Protein AF-A0A924EQC0-F1 (afdb_monomer_lite)

Sequence (89 aa):
MKKQPQSPLMQKAMELVQLTIALEKLIPDDNEYLQTTSRFMLENAFLIPAKIAGAEGVGLYDLQMENAAIVRKAARELSVQAGSLRFEH

Foldseek 3Di:
DDPDPDDPQLVVLVVQLVVLVVVLVVDDPPPPPLNVLSVLLNVLSVLQNVLVCQLVVDPDPVSVVVSVVSNVVSVVSNVVSVVVVVVDD

Secondary structure (DSSP, 8-state):
---PPPPHHHHHHHHHHHHHHHHHTTS-TT-HHHHHHHHHHHHHHHHHHHHHHHHHT---HHHHHHHHHHHHHHHHHHHHHHHHGGG--

Radius of gyration: 15.08 Å; chains: 1; bounding box: 40×25×41 Å

pLDDT: mean 92.07, std 11.89, range [39.06, 98.62]

Structure (mmCIF, N/CA/C/O backbone):
data_AF-A0A924EQC0-F1
#
_entry.id   AF-A0A924EQC0-F1
#
loop_
_atom_site.group_PDB
_atom_site.id
_atom_site.type_symbol
_atom_site.label_atom_id
_atom_site.label_alt_id
_atom_site.label_comp_id
_atom_site.label_asym_id
_atom_site.label_entity_id
_atom_site.label_seq_id
_atom_site.pdbx_PDB_ins_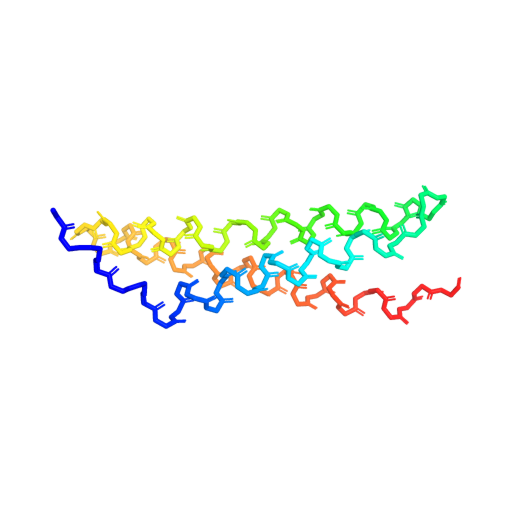code
_atom_site.Cartn_x
_atom_site.Cartn_y
_atom_site.Cartn_z
_atom_site.occupancy
_atom_site.B_iso_or_equiv
_atom_site.auth_seq_id
_atom_site.auth_comp_id
_atom_site.auth_asym_id
_atom_site.auth_atom_id
_atom_site.pdbx_PDB_model_num
ATOM 1 N N . MET A 1 1 ? -23.819 -17.359 9.500 1.00 39.06 1 MET A N 1
ATOM 2 C CA . MET A 1 1 ? -23.335 -15.962 9.601 1.00 39.06 1 MET A CA 1
ATOM 3 C C . MET A 1 1 ? -23.503 -15.287 8.249 1.00 39.06 1 MET A C 1
ATOM 5 O O . MET A 1 1 ? -22.982 -15.808 7.272 1.00 39.06 1 MET A O 1
ATOM 9 N N . LYS A 1 2 ? -24.253 -14.181 8.154 1.00 42.09 2 LYS A N 1
ATOM 10 C CA . LYS A 1 2 ? -24.292 -13.376 6.922 1.00 42.09 2 LYS A CA 1
ATOM 11 C C . LYS A 1 2 ? -22.966 -12.610 6.831 1.00 42.09 2 LYS A C 1
ATOM 13 O O . LYS A 1 2 ? -22.637 -11.899 7.776 1.00 42.09 2 LYS A O 1
ATOM 18 N N . LYS A 1 3 ? -22.195 -12.778 5.748 1.00 50.62 3 LYS A N 1
ATOM 19 C CA . LYS A 1 3 ? -21.039 -11.909 5.458 1.00 50.62 3 LYS A CA 1
ATOM 20 C C . LYS A 1 3 ? -21.578 -10.485 5.341 1.00 50.62 3 LYS A C 1
ATOM 22 O O . LYS A 1 3 ? -22.398 -10.228 4.461 1.00 50.62 3 LYS A O 1
ATOM 27 N N . GLN A 1 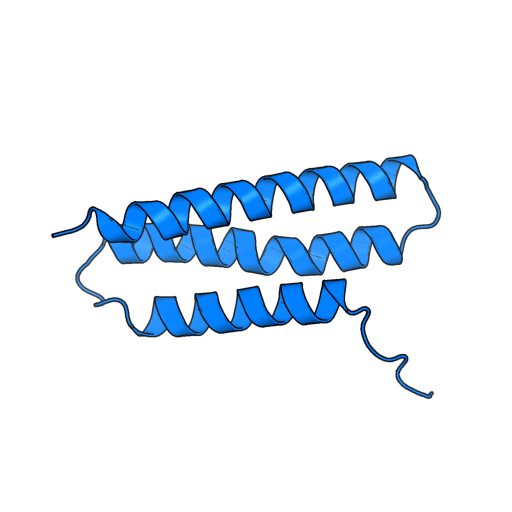4 ? -21.173 -9.590 6.238 1.00 59.03 4 GLN A N 1
ATOM 28 C CA . GLN A 1 4 ? -21.417 -8.171 6.015 1.00 59.03 4 GLN A CA 1
ATOM 29 C C . GLN A 1 4 ? -20.682 -7.767 4.727 1.00 59.03 4 GLN A C 1
ATOM 31 O O . GLN A 1 4 ? -19.547 -8.213 4.522 1.00 59.03 4 GLN A O 1
ATOM 36 N N . PRO A 1 5 ? -21.324 -7.009 3.825 1.00 66.06 5 PRO A N 1
ATOM 37 C CA . PRO A 1 5 ? -20.646 -6.507 2.639 1.00 66.06 5 PRO A CA 1
ATOM 38 C C . PRO A 1 5 ? -19.459 -5.640 3.073 1.00 66.06 5 PRO A C 1
ATOM 40 O O . PRO A 1 5 ? -19.580 -4.851 4.008 1.00 66.06 5 PRO A O 1
ATOM 43 N N . GLN A 1 6 ? -18.307 -5.812 2.417 1.00 76.88 6 GLN A N 1
ATOM 44 C CA . GLN A 1 6 ? -17.130 -4.975 2.671 1.00 76.88 6 GLN A CA 1
ATOM 45 C C . GLN A 1 6 ? -17.483 -3.499 2.479 1.00 76.88 6 GLN A C 1
ATOM 47 O O . GLN A 1 6 ? -18.224 -3.167 1.547 1.00 76.88 6 GLN A O 1
ATOM 52 N N . SER A 1 7 ? -16.921 -2.624 3.319 1.00 89.88 7 SER A N 1
ATOM 53 C CA . SER A 1 7 ? -17.073 -1.178 3.158 1.00 89.88 7 SER A CA 1
ATOM 54 C C . SER A 1 7 ? -16.601 -0.749 1.756 1.00 89.88 7 SER A C 1
ATOM 56 O O . SER A 1 7 ? -15.667 -1.351 1.215 1.00 89.88 7 SER A O 1
ATOM 58 N N . PRO A 1 8 ? -17.212 0.277 1.129 1.00 94.19 8 PRO A N 1
ATOM 59 C CA . PRO A 1 8 ? -16.760 0.768 -0.177 1.00 94.19 8 PRO A CA 1
ATOM 60 C C . PRO A 1 8 ? -15.267 1.132 -0.194 1.00 94.19 8 PRO A C 1
ATOM 62 O O . PRO A 1 8 ? -14.582 0.911 -1.190 1.00 94.19 8 PRO A O 1
ATOM 65 N N . LEU A 1 9 ? -14.749 1.631 0.934 1.00 93.62 9 LEU A N 1
ATOM 66 C CA . LEU A 1 9 ? -13.331 1.925 1.117 1.00 93.62 9 LEU A CA 1
ATOM 67 C C . LEU A 1 9 ? -12.467 0.656 1.040 1.00 93.62 9 LEU A C 1
ATOM 69 O O . LEU A 1 9 ? -11.474 0.641 0.314 1.00 93.62 9 LEU A O 1
ATOM 73 N N . MET A 1 10 ? -12.862 -0.418 1.732 1.00 96.25 10 MET A N 1
ATOM 74 C CA . MET A 1 10 ? -12.174 -1.711 1.666 1.00 96.25 10 MET A CA 1
ATOM 75 C C . MET A 1 10 ? -12.198 -2.298 0.249 1.00 96.25 10 MET A C 1
ATOM 77 O O . MET A 1 10 ? -11.178 -2.789 -0.226 1.00 96.25 10 MET A O 1
ATOM 81 N N . GLN A 1 11 ? -13.329 -2.212 -0.459 1.00 95.94 11 GLN A N 1
ATOM 82 C CA . GLN A 1 11 ? -13.421 -2.692 -1.844 1.00 95.94 11 GLN A CA 1
ATOM 83 C C . GLN A 1 11 ? -12.405 -1.979 -2.745 1.00 95.94 11 GLN A C 1
ATOM 85 O O . GLN A 1 11 ? -11.657 -2.630 -3.470 1.00 95.94 11 GLN A O 1
ATOM 90 N N . LYS A 1 12 ? -12.300 -0.649 -2.629 1.00 96.75 12 LYS A N 1
ATOM 91 C CA . LYS A 1 12 ? -11.317 0.138 -3.384 1.00 96.75 12 LYS A CA 1
ATOM 92 C C . LYS A 1 12 ? -9.873 -0.174 -3.003 1.00 96.75 12 LYS A C 1
ATOM 94 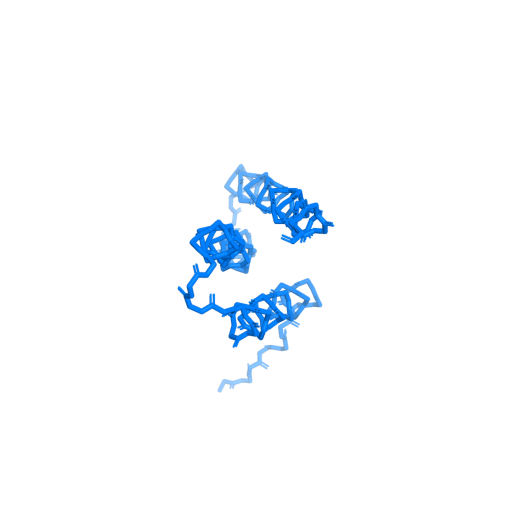O O . LYS A 1 12 ? -9.018 -0.234 -3.880 1.00 96.75 12 LYS A O 1
ATOM 99 N N . ALA A 1 13 ? -9.596 -0.430 -1.729 1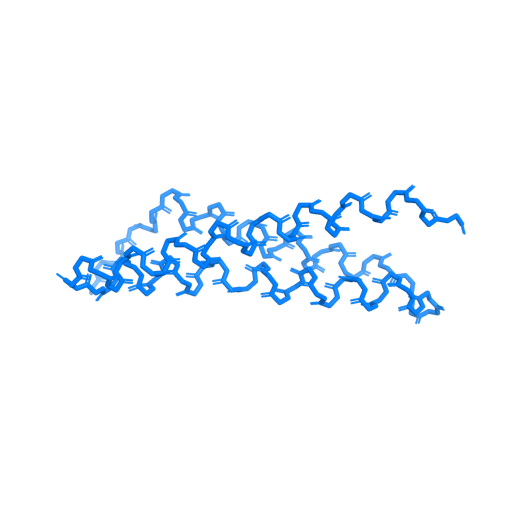.00 97.69 13 ALA A N 1
ATOM 100 C CA . ALA A 1 13 ? -8.276 -0.880 -1.298 1.00 97.69 13 ALA A CA 1
ATOM 101 C C . ALA A 1 13 ? -7.890 -2.232 -1.921 1.00 97.69 13 ALA A C 1
ATOM 103 O O . ALA A 1 13 ? -6.758 -2.410 -2.364 1.00 97.69 13 ALA A O 1
ATOM 104 N N . MET A 1 14 ? -8.837 -3.168 -2.015 1.00 97.88 14 MET A N 1
ATOM 105 C CA . MET A 1 14 ? -8.606 -4.457 -2.669 1.00 97.88 14 MET A CA 1
ATOM 106 C C . MET A 1 14 ? -8.431 -4.323 -4.186 1.00 97.88 14 MET A C 1
ATOM 108 O O . MET A 1 14 ? -7.603 -5.030 -4.759 1.00 97.88 14 MET A O 1
ATOM 112 N N . GLU A 1 15 ? -9.156 -3.410 -4.839 1.00 98.06 15 GLU A N 1
ATOM 113 C CA . GLU A 1 15 ? -8.930 -3.081 -6.254 1.00 98.06 15 GLU A CA 1
ATOM 114 C C . GLU A 1 15 ? -7.498 -2.565 -6.484 1.00 98.06 15 GLU A C 1
ATOM 116 O O . GLU A 1 15 ? -6.846 -3.008 -7.427 1.00 98.06 15 GLU A O 1
ATOM 121 N N . LEU A 1 16 ? -6.971 -1.698 -5.606 1.00 97.62 16 LEU A N 1
ATOM 122 C CA . LEU A 1 16 ? -5.579 -1.230 -5.694 1.00 97.62 16 LEU A CA 1
ATOM 123 C C . LEU A 1 16 ? -4.587 -2.395 -5.632 1.00 97.62 16 LEU A C 1
ATOM 125 O O . LEU A 1 16 ? -3.720 -2.487 -6.494 1.00 97.62 16 LEU A O 1
ATOM 129 N N . VAL A 1 17 ? -4.753 -3.319 -4.680 1.00 98.50 17 VAL A N 1
ATOM 130 C CA . VAL A 1 17 ? -3.919 -4.531 -4.587 1.00 98.50 17 VAL A CA 1
ATOM 131 C C . VAL A 1 17 ? -3.943 -5.319 -5.895 1.00 98.50 17 VAL A C 1
ATOM 133 O O . VAL A 1 17 ? -2.893 -5.679 -6.423 1.00 98.50 17 VAL A O 1
ATOM 136 N N . GLN A 1 18 ? -5.134 -5.580 -6.436 1.00 98.38 18 GLN A N 1
ATOM 137 C CA . GLN A 1 18 ? -5.282 -6.359 -7.665 1.00 98.38 18 GLN A CA 1
ATOM 138 C C . GLN A 1 18 ? -4.613 -5.679 -8.861 1.00 98.38 18 GLN A C 1
ATOM 140 O O . GLN A 1 18 ? -3.923 -6.346 -9.630 1.00 98.38 18 GLN A O 1
ATOM 145 N N . LEU A 1 19 ? -4.780 -4.362 -8.997 1.00 97.69 19 LEU A N 1
ATOM 146 C CA . LEU A 1 19 ? -4.150 -3.584 -10.060 1.00 97.69 19 LEU A CA 1
ATOM 147 C C . LEU A 1 19 ? -2.626 -3.581 -9.929 1.00 97.69 19 LEU A C 1
ATOM 149 O O . LEU A 1 19 ? -1.938 -3.763 -10.928 1.00 97.69 19 LEU A O 1
ATOM 153 N N . THR A 1 20 ? -2.091 -3.428 -8.718 1.00 97.69 20 THR A N 1
ATOM 154 C CA . THR A 1 20 ? -0.641 -3.447 -8.492 1.00 97.69 20 THR A CA 1
ATOM 155 C C . THR A 1 20 ? -0.035 -4.821 -8.783 1.00 97.69 20 THR A C 1
ATOM 157 O O . THR A 1 20 ? 1.008 -4.887 -9.423 1.00 97.69 20 THR A O 1
ATOM 160 N N . ILE A 1 21 ? -0.705 -5.918 -8.407 1.00 98.19 21 ILE A N 1
ATOM 161 C CA . ILE A 1 21 ? -0.282 -7.284 -8.772 1.00 98.19 21 ILE A CA 1
ATOM 162 C C . ILE A 1 21 ? -0.319 -7.482 -10.287 1.00 98.19 21 ILE A C 1
ATOM 164 O O . ILE A 1 21 ? 0.585 -8.082 -10.860 1.00 98.19 21 ILE A O 1
ATOM 168 N N . ALA A 1 22 ? -1.382 -7.022 -10.948 1.00 97.44 22 ALA A N 1
ATOM 169 C CA . ALA A 1 22 ? -1.485 -7.134 -12.397 1.00 97.44 22 ALA A CA 1
ATOM 170 C C . ALA A 1 22 ? -0.369 -6.348 -13.098 1.00 97.44 22 ALA A C 1
ATOM 172 O O . ALA A 1 22 ? 0.173 -6.832 -14.083 1.00 97.44 22 ALA A O 1
ATOM 173 N N . LEU A 1 23 ? -0.012 -5.172 -12.575 1.00 94.31 23 LEU A N 1
ATOM 174 C CA . LEU A 1 23 ? 1.076 -4.350 -13.094 1.00 94.31 23 LEU A CA 1
ATOM 175 C C . LEU A 1 23 ? 2.446 -5.008 -12.895 1.00 94.31 23 LEU A C 1
ATOM 177 O O . LEU A 1 23 ? 3.213 -5.059 -13.847 1.00 94.31 23 LEU A O 1
ATOM 181 N N . GLU A 1 24 ? 2.740 -5.539 -11.706 1.00 95.06 24 GLU A N 1
ATOM 182 C CA . GLU A 1 24 ? 4.014 -6.221 -11.431 1.00 95.06 24 GLU A CA 1
ATOM 183 C C . GLU A 1 24 ? 4.258 -7.391 -12.395 1.00 95.06 24 GLU A C 1
ATOM 185 O O . GLU A 1 24 ? 5.333 -7.493 -12.975 1.00 95.06 24 GLU A O 1
ATOM 190 N N . LYS A 1 25 ? 3.218 -8.173 -12.705 1.00 95.62 25 LYS A N 1
ATOM 191 C CA . LYS A 1 25 ? 3.291 -9.274 -13.681 1.00 95.62 25 LYS A CA 1
ATOM 192 C C . LYS A 1 25 ? 3.588 -8.851 -15.119 1.00 95.62 25 LYS A C 1
ATOM 194 O O . LYS A 1 25 ? 3.887 -9.708 -15.946 1.00 95.62 25 LYS A O 1
ATOM 199 N N . LEU A 1 26 ? 3.412 -7.574 -15.452 1.00 94.38 26 LEU A N 1
ATOM 200 C CA . LEU A 1 26 ? 3.690 -7.036 -16.785 1.00 94.38 26 LEU A CA 1
ATOM 201 C C . LEU A 1 26 ? 5.105 -6.455 -16.893 1.00 94.38 26 LEU A C 1
ATOM 203 O O . LEU A 1 26 ? 5.509 -6.066 -17.988 1.00 94.38 26 LEU A O 1
ATOM 207 N N . ILE A 1 27 ? 5.845 -6.371 -15.784 1.00 93.44 27 ILE A N 1
ATOM 208 C CA . ILE A 1 27 ? 7.203 -5.830 -15.759 1.00 93.44 27 ILE A CA 1
ATOM 209 C C . ILE A 1 27 ? 8.192 -6.922 -16.196 1.00 93.44 27 ILE A C 1
ATOM 211 O O . ILE A 1 27 ? 8.147 -8.024 -15.651 1.00 93.44 27 ILE A O 1
ATOM 215 N N . PRO A 1 28 ? 9.101 -6.639 -17.148 1.00 93.31 28 PRO A N 1
ATOM 216 C CA . PRO A 1 28 ? 10.155 -7.574 -17.536 1.00 93.31 28 PRO A CA 1
ATOM 217 C C . PRO A 1 28 ? 11.065 -7.963 -16.360 1.00 93.31 28 PRO A C 1
ATOM 219 O O . PRO A 1 28 ? 11.431 -7.118 -15.540 1.00 93.31 28 PRO A O 1
ATOM 222 N N . ASP A 1 29 ? 11.457 -9.235 -16.280 1.00 92.56 29 ASP A N 1
ATOM 223 C CA . ASP A 1 29 ? 12.311 -9.757 -15.197 1.00 92.56 29 ASP A CA 1
ATOM 224 C C . ASP A 1 29 ? 13.731 -9.165 -15.204 1.00 92.56 29 ASP A C 1
ATOM 226 O O . ASP A 1 29 ? 14.394 -9.119 -14.169 1.00 92.56 29 ASP A O 1
ATOM 230 N N . ASP A 1 30 ? 14.200 -8.698 -16.361 1.00 94.25 30 ASP A N 1
ATOM 231 C CA . ASP A 1 30 ? 15.514 -8.084 -16.558 1.00 94.25 30 ASP A CA 1
ATOM 232 C C . ASP A 1 30 ? 15.548 -6.584 -16.225 1.00 94.25 30 ASP A C 1
ATOM 234 O O . ASP A 1 30 ? 16.629 -6.004 -16.114 1.00 94.25 30 ASP A O 1
ATOM 238 N N . ASN A 1 31 ? 14.392 -5.952 -15.993 1.00 92.81 31 ASN A N 1
ATOM 239 C CA . ASN A 1 31 ? 14.323 -4.562 -15.554 1.00 92.81 31 ASN A CA 1
ATOM 240 C C . ASN A 1 31 ? 14.346 -4.464 -14.017 1.00 92.81 31 ASN A C 1
ATOM 242 O O . ASN A 1 31 ? 13.314 -4.317 -13.358 1.00 92.81 31 ASN A O 1
ATOM 246 N N . GLU A 1 32 ? 15.547 -4.526 -13.435 1.00 92.69 32 GLU A N 1
ATOM 247 C CA . GLU A 1 32 ? 15.760 -4.511 -11.978 1.00 92.69 32 GLU A CA 1
ATOM 248 C C . GLU A 1 32 ? 15.140 -3.282 -11.283 1.00 92.69 32 GLU A C 1
ATOM 250 O O . GLU A 1 32 ? 14.608 -3.390 -10.169 1.00 92.69 32 GLU A O 1
ATOM 255 N N . TYR A 1 33 ? 15.162 -2.120 -11.942 1.00 92.44 33 TYR A N 1
ATOM 256 C CA . TYR A 1 33 ? 14.596 -0.883 -11.407 1.00 92.44 33 TYR A CA 1
ATOM 257 C C . TYR A 1 33 ? 13.072 -0.968 -11.264 1.00 92.44 33 TYR A C 1
ATOM 259 O O . TYR A 1 33 ? 12.527 -0.702 -10.185 1.00 92.44 33 TYR A O 1
ATOM 267 N N . LEU A 1 34 ? 12.373 -1.376 -12.326 1.00 94.06 34 LEU A N 1
ATOM 268 C CA . LEU A 1 34 ? 10.920 -1.528 -12.306 1.00 94.06 34 LEU A CA 1
ATOM 269 C C . LEU A 1 34 ? 10.498 -2.672 -11.379 1.00 94.06 34 LEU A C 1
ATOM 271 O O . LEU A 1 34 ? 9.532 -2.523 -10.630 1.00 94.06 34 LEU A O 1
ATOM 275 N N . GLN A 1 35 ? 11.258 -3.768 -11.347 1.00 94.31 35 GLN A N 1
ATOM 276 C CA . GLN A 1 35 ? 11.045 -4.877 -10.415 1.00 94.31 35 GLN A CA 1
ATOM 277 C C . GLN A 1 35 ? 11.112 -4.401 -8.960 1.00 94.31 35 GLN A C 1
ATOM 279 O O . GLN A 1 35 ? 10.195 -4.637 -8.172 1.00 94.31 35 GLN A O 1
ATOM 284 N N . THR A 1 36 ? 12.152 -3.652 -8.599 1.00 94.81 36 THR A N 1
ATOM 285 C CA . THR A 1 36 ? 12.309 -3.104 -7.245 1.00 94.81 36 THR A CA 1
ATOM 286 C C . THR A 1 36 ? 11.207 -2.099 -6.910 1.00 94.81 36 THR A C 1
ATOM 288 O O . THR A 1 36 ? 10.593 -2.178 -5.845 1.00 94.81 36 THR A O 1
ATOM 291 N N . THR A 1 37 ? 10.897 -1.189 -7.836 1.00 96.00 37 THR A N 1
ATOM 292 C CA . THR A 1 37 ? 9.830 -0.195 -7.655 1.00 96.00 37 THR A CA 1
ATOM 293 C C . THR A 1 37 ? 8.471 -0.862 -7.443 1.00 96.00 37 THR A C 1
ATOM 295 O O . THR A 1 37 ? 7.731 -0.486 -6.533 1.00 96.00 37 THR A O 1
ATOM 298 N N . SER A 1 38 ? 8.151 -1.891 -8.229 1.00 95.56 38 SER A N 1
ATOM 299 C CA . SER A 1 38 ? 6.880 -2.612 -8.132 1.00 95.56 38 SER A CA 1
ATOM 300 C C . SER A 1 38 ? 6.723 -3.388 -6.824 1.00 95.56 38 SER A C 1
ATOM 302 O O . SER A 1 38 ? 5.622 -3.433 -6.277 1.00 95.56 38 SER A O 1
ATOM 304 N N . ARG A 1 39 ? 7.813 -3.911 -6.248 1.00 96.06 39 ARG A N 1
ATOM 305 C CA . ARG A 1 39 ? 7.791 -4.524 -4.910 1.00 96.06 39 ARG A CA 1
ATOM 306 C C . ARG A 1 39 ? 7.388 -3.516 -3.841 1.00 96.06 39 ARG A C 1
ATOM 308 O O . ARG A 1 39 ? 6.496 -3.809 -3.048 1.00 96.06 39 ARG A O 1
ATOM 315 N N . PHE A 1 40 ? 7.946 -2.306 -3.873 1.00 97.50 40 PHE A N 1
ATOM 316 C CA . PHE A 1 40 ? 7.516 -1.249 -2.955 1.00 97.50 40 PHE A CA 1
ATOM 317 C C . PHE A 1 40 ? 6.062 -0.817 -3.193 1.00 97.50 40 PHE A C 1
ATOM 319 O O . PHE A 1 40 ? 5.340 -0.517 -2.238 1.00 97.50 40 PHE A O 1
ATOM 326 N N . MET A 1 41 ? 5.599 -0.828 -4.447 1.00 98.25 41 MET A N 1
ATOM 327 C CA . MET A 1 41 ? 4.183 -0.600 -4.745 1.00 98.25 41 MET A CA 1
ATOM 328 C C . MET A 1 41 ? 3.302 -1.685 -4.121 1.00 98.25 41 MET A C 1
ATOM 330 O O . MET A 1 41 ? 2.282 -1.359 -3.515 1.00 98.25 41 MET A O 1
ATOM 334 N N . LEU A 1 42 ? 3.683 -2.961 -4.236 1.00 98.25 42 LEU A N 1
ATOM 335 C CA . LEU A 1 42 ? 2.947 -4.078 -3.641 1.00 98.25 42 LEU A CA 1
ATOM 336 C C . LEU A 1 42 ? 2.888 -3.956 -2.119 1.00 98.25 42 LEU A C 1
ATOM 338 O O . LEU A 1 42 ? 1.805 -4.080 -1.549 1.00 98.25 42 LEU A O 1
ATOM 342 N N . GLU A 1 43 ? 4.010 -3.654 -1.464 1.00 98.19 43 GLU A N 1
ATOM 343 C CA . GLU A 1 43 ? 4.061 -3.424 -0.015 1.00 98.19 43 GLU A CA 1
ATOM 344 C C . GLU A 1 43 ? 3.043 -2.363 0.424 1.00 98.19 43 GLU A C 1
ATOM 346 O O . GLU A 1 43 ? 2.224 -2.609 1.315 1.00 98.19 43 GLU A O 1
ATOM 351 N N . ASN A 1 44 ? 3.028 -1.210 -0.250 1.00 98.56 44 ASN A N 1
ATOM 352 C CA . ASN A 1 44 ? 2.076 -0.142 0.039 1.00 98.56 44 ASN A CA 1
ATOM 353 C C . ASN A 1 44 ? 0.629 -0.549 -0.254 1.00 98.56 44 ASN A C 1
ATOM 355 O O . ASN A 1 44 ? -0.264 -0.287 0.556 1.00 98.56 44 ASN A O 1
ATOM 359 N N . ALA A 1 45 ? 0.388 -1.212 -1.386 1.00 98.50 45 ALA A N 1
ATOM 360 C CA . ALA A 1 45 ? -0.941 -1.648 -1.785 1.00 98.50 45 ALA A CA 1
ATOM 361 C C . ALA A 1 45 ? -1.532 -2.649 -0.782 1.00 98.50 45 ALA A C 1
ATOM 363 O O . ALA A 1 45 ? -2.696 -2.508 -0.418 1.00 98.50 45 ALA A O 1
ATOM 364 N N . PHE A 1 46 ? -0.743 -3.607 -0.281 1.00 98.38 46 PHE A N 1
ATOM 365 C CA . PHE A 1 46 ? -1.180 -4.568 0.740 1.00 98.38 46 PHE A CA 1
ATOM 366 C C . PHE A 1 46 ? -1.351 -3.942 2.129 1.00 98.38 46 PHE A C 1
ATOM 368 O O . PHE A 1 46 ? -2.215 -4.372 2.899 1.00 98.38 46 PHE A O 1
ATOM 375 N N . LEU A 1 47 ? -0.566 -2.913 2.460 1.00 98.56 47 LEU A N 1
ATOM 376 C CA . LEU A 1 47 ? -0.649 -2.241 3.755 1.00 98.56 47 LEU A CA 1
ATOM 377 C C . LEU A 1 47 ? -1.966 -1.469 3.931 1.00 98.56 47 LEU A C 1
ATOM 379 O O . LEU A 1 47 ? -2.523 -1.447 5.031 1.00 98.56 47 LEU A O 1
ATOM 383 N N . ILE A 1 48 ? -2.492 -0.871 2.858 1.00 98.56 48 ILE A N 1
ATOM 384 C CA . ILE A 1 48 ? -3.738 -0.088 2.876 1.00 98.56 48 ILE A CA 1
ATOM 385 C C . ILE A 1 48 ? -4.935 -0.896 3.428 1.00 98.56 48 ILE A C 1
ATOM 387 O O . ILE A 1 48 ? -5.488 -0.484 4.453 1.00 98.56 48 ILE A O 1
ATOM 391 N N . PRO A 1 49 ? -5.352 -2.038 2.840 1.00 97.88 49 PRO A N 1
ATOM 392 C CA . PRO A 1 49 ? -6.487 -2.810 3.347 1.00 97.88 49 PRO A CA 1
ATOM 393 C C . PRO A 1 49 ? -6.227 -3.377 4.747 1.00 97.88 49 PRO A C 1
ATOM 395 O O . PRO A 1 49 ? -7.140 -3.391 5.571 1.00 97.88 49 PRO A O 1
ATOM 398 N N . ALA A 1 50 ? -4.990 -3.774 5.067 1.00 97.44 50 ALA A N 1
ATOM 399 C CA . ALA A 1 50 ? -4.644 -4.253 6.406 1.00 97.44 50 ALA A CA 1
ATOM 400 C C . ALA A 1 50 ? -4.893 -3.181 7.482 1.00 97.44 50 ALA A C 1
ATOM 402 O O . ALA A 1 50 ? -5.436 -3.471 8.549 1.00 97.44 50 ALA A O 1
ATOM 403 N N . LYS A 1 51 ? -4.538 -1.925 7.195 1.00 97.94 51 LYS A N 1
ATOM 404 C CA . LYS A 1 51 ? -4.720 -0.810 8.131 1.00 97.94 51 LYS A CA 1
ATOM 405 C C . LYS A 1 51 ? -6.151 -0.281 8.158 1.00 97.94 51 LYS A C 1
ATOM 407 O O . LYS A 1 51 ? -6.602 0.117 9.228 1.00 97.94 51 LYS A O 1
ATOM 412 N N . ILE A 1 52 ? -6.901 -0.367 7.058 1.00 96.69 52 ILE A N 1
ATOM 413 C CA . ILE A 1 52 ? -8.356 -0.129 7.077 1.00 96.69 52 ILE A CA 1
ATOM 414 C C . ILE A 1 52 ? -9.041 -1.136 8.007 1.00 96.69 52 ILE A C 1
ATOM 416 O O . ILE A 1 52 ? -9.785 -0.727 8.892 1.00 96.69 52 ILE A O 1
ATOM 420 N N . ALA A 1 53 ? -8.736 -2.432 7.876 1.00 94.88 53 ALA A N 1
ATOM 421 C CA . ALA A 1 53 ? -9.284 -3.459 8.763 1.00 94.88 53 ALA A CA 1
ATOM 422 C C . ALA A 1 53 ? -8.903 -3.216 10.234 1.00 94.88 53 ALA A C 1
ATOM 424 O O . ALA A 1 53 ? -9.736 -3.378 11.122 1.00 94.88 53 ALA A O 1
ATOM 425 N N . GLY A 1 54 ? -7.665 -2.780 10.491 1.00 93.25 54 GLY A N 1
ATOM 426 C CA . GLY A 1 54 ? -7.214 -2.386 11.827 1.00 93.25 54 GLY A CA 1
ATOM 427 C C . GLY A 1 54 ? -7.977 -1.187 12.401 1.00 93.25 54 GLY A C 1
ATOM 428 O O . GLY A 1 54 ? -8.316 -1.201 13.580 1.00 93.25 54 G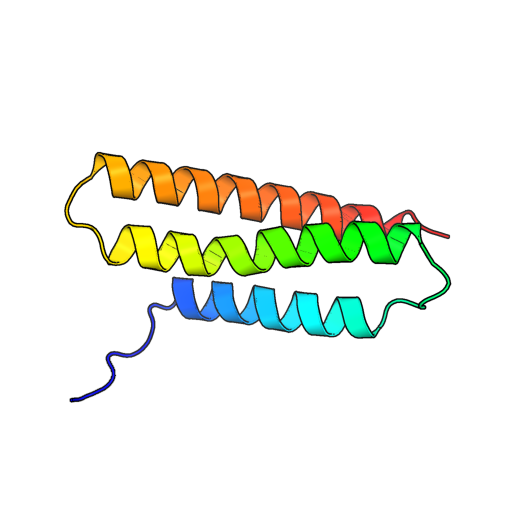LY A O 1
ATOM 429 N N . ALA A 1 55 ? -8.283 -0.176 11.581 1.00 94.00 55 ALA A N 1
ATOM 430 C CA . ALA A 1 55 ? -9.063 0.991 11.994 1.00 94.00 55 ALA A CA 1
ATOM 431 C C . ALA A 1 55 ? -10.543 0.651 12.240 1.00 94.00 55 ALA A C 1
ATOM 433 O O . ALA A 1 55 ? -11.122 1.105 13.220 1.00 94.00 55 ALA A O 1
ATOM 434 N N . GLU A 1 56 ? -11.157 -0.161 11.379 1.00 91.69 56 GLU A N 1
ATOM 435 C CA . GLU A 1 56 ? -12.562 -0.572 11.521 1.00 91.69 56 GLU A CA 1
ATOM 436 C C . GLU A 1 56 ? -12.759 -1.589 12.664 1.00 91.69 56 GLU A C 1
ATOM 438 O O . GLU A 1 56 ? -13.8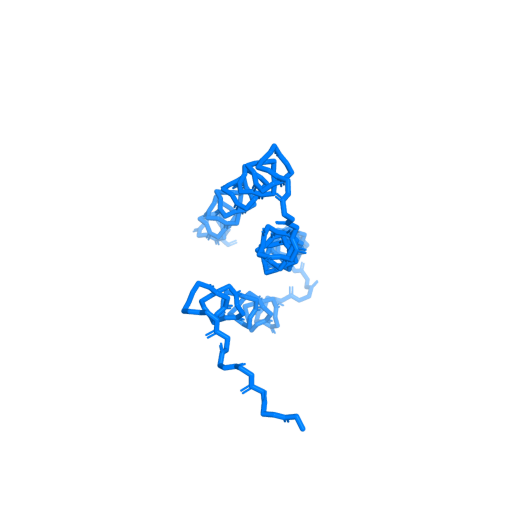22 -1.630 13.283 1.00 91.69 56 GLU A O 1
ATOM 443 N N . GLY A 1 57 ? -11.742 -2.406 12.962 1.00 88.94 57 GLY A N 1
ATOM 444 C CA . GLY A 1 57 ? -11.793 -3.467 13.973 1.00 88.94 57 GLY A CA 1
ATOM 445 C C . GLY A 1 57 ? -11.450 -3.036 15.403 1.00 88.94 57 GLY A C 1
ATOM 446 O O . GLY A 1 57 ? -11.581 -3.846 16.321 1.00 88.94 57 GLY A O 1
ATOM 447 N N . VAL A 1 58 ? -11.006 -1.793 15.612 1.00 89.56 58 VAL A N 1
ATOM 448 C CA . VAL A 1 58 ? -10.596 -1.274 16.926 1.00 89.56 58 VAL A CA 1
ATOM 449 C C . VAL A 1 58 ? -11.577 -0.215 17.431 1.00 89.56 58 VAL A C 1
ATOM 451 O O . VAL A 1 58 ? -12.019 0.644 16.677 1.00 89.56 58 VAL A O 1
ATOM 454 N N . GLY A 1 59 ? -11.918 -0.259 18.723 1.00 89.81 59 GLY A N 1
ATOM 455 C CA . GLY A 1 59 ? -12.832 0.706 19.359 1.00 89.81 59 GLY A CA 1
ATOM 456 C C . GLY A 1 59 ? -12.152 1.935 19.976 1.00 89.81 59 GLY A C 1
ATOM 457 O O . GLY A 1 59 ? -12.830 2.790 20.536 1.00 89.81 59 GLY A O 1
ATOM 458 N N . LEU A 1 60 ? -10.819 2.013 19.917 1.00 95.81 60 LEU A N 1
ATOM 459 C CA . LEU A 1 60 ? -10.027 3.097 20.499 1.00 95.81 60 LEU A CA 1
ATOM 460 C C . LEU A 1 60 ? -9.665 4.119 19.422 1.00 95.81 60 LEU A C 1
ATOM 462 O O . LEU A 1 60 ? -8.932 3.795 18.489 1.00 95.81 60 LEU A O 1
ATOM 466 N N . TYR A 1 61 ? -10.147 5.350 19.581 1.00 95.12 61 TYR A N 1
ATOM 467 C CA . TYR A 1 61 ? -10.000 6.428 18.598 1.00 95.12 61 TYR A CA 1
ATOM 468 C C . TYR A 1 61 ? -8.544 6.700 18.188 1.00 95.12 61 TYR A C 1
ATOM 470 O O . TYR A 1 61 ? -8.259 6.841 17.000 1.00 95.12 61 TYR A O 1
ATOM 478 N N . ASP A 1 62 ? -7.608 6.704 19.139 1.00 97.12 62 ASP A N 1
ATOM 479 C CA . ASP A 1 62 ? -6.192 6.966 18.846 1.00 97.12 62 ASP A CA 1
ATOM 480 C C . ASP A 1 62 ? -5.606 5.912 17.897 1.00 97.12 62 ASP A C 1
ATOM 482 O O . ASP A 1 62 ? -4.931 6.248 16.924 1.00 97.12 62 ASP A O 1
ATOM 486 N N . LEU A 1 63 ? -5.958 4.638 18.105 1.00 96.19 63 LEU A N 1
ATOM 487 C CA . LEU A 1 63 ? -5.541 3.536 17.235 1.00 96.19 63 LEU A CA 1
ATOM 488 C C . LEU A 1 63 ? -6.228 3.590 15.864 1.00 96.19 63 LEU A C 1
ATOM 490 O O . LEU A 1 63 ? -5.626 3.226 14.851 1.00 96.19 63 LEU A O 1
ATOM 494 N N . GLN A 1 64 ? -7.476 4.065 15.796 1.00 95.56 64 GLN A N 1
ATOM 495 C CA . GLN A 1 64 ? -8.145 4.314 14.515 1.00 95.56 64 GLN A CA 1
ATOM 496 C C . GLN A 1 64 ? -7.405 5.395 13.719 1.00 95.56 64 GLN A C 1
ATOM 498 O O . GLN A 1 64 ? -7.138 5.221 12.528 1.00 95.56 64 GLN A O 1
ATOM 503 N N . MET A 1 65 ? -7.031 6.492 14.380 1.00 97.44 65 MET A N 1
ATOM 504 C CA . MET A 1 65 ? -6.340 7.615 13.751 1.00 97.44 65 MET A CA 1
ATOM 505 C C . MET A 1 65 ? -4.907 7.284 13.337 1.00 97.44 65 MET A C 1
ATOM 507 O O . MET A 1 65 ? -4.478 7.707 12.260 1.00 97.44 65 MET A O 1
ATOM 511 N N . GLU A 1 66 ? -4.191 6.487 14.130 1.00 98.06 66 GLU A N 1
ATOM 512 C CA . GLU A 1 66 ? -2.876 5.963 13.764 1.00 98.06 66 GLU A CA 1
ATOM 513 C C . GLU A 1 66 ? -2.962 5.111 12.490 1.00 98.06 66 GLU A C 1
ATOM 515 O O . GLU A 1 66 ? -2.255 5.369 11.512 1.00 98.06 66 GLU A O 1
ATOM 520 N N . ASN A 1 67 ? -3.897 4.156 12.440 1.00 97.69 67 ASN A N 1
ATOM 521 C CA . ASN A 1 67 ? -4.121 3.345 11.244 1.00 97.69 67 ASN A CA 1
ATOM 522 C C . ASN A 1 67 ? -4.505 4.209 10.032 1.00 97.69 67 ASN A C 1
ATOM 524 O O . ASN A 1 67 ? -3.973 4.005 8.939 1.00 97.69 67 ASN A O 1
ATOM 528 N N . ALA A 1 68 ? -5.361 5.219 10.215 1.00 96.88 68 ALA A N 1
ATOM 529 C CA . ALA A 1 68 ? -5.729 6.151 9.151 1.00 96.88 68 ALA A CA 1
ATOM 530 C C . ALA A 1 68 ? -4.528 6.969 8.639 1.00 96.88 68 ALA A C 1
ATOM 532 O O . ALA A 1 68 ? -4.429 7.241 7.439 1.00 96.88 68 ALA A O 1
ATOM 533 N N . ALA A 1 69 ? -3.597 7.355 9.516 1.00 98.50 69 ALA A N 1
ATOM 534 C CA . ALA A 1 69 ? -2.364 8.028 9.118 1.00 98.50 69 ALA A CA 1
ATOM 535 C C . ALA A 1 69 ? -1.464 7.113 8.275 1.00 98.50 69 ALA A C 1
ATOM 537 O O . ALA A 1 69 ? -0.942 7.553 7.248 1.00 98.50 69 ALA A O 1
ATOM 538 N N . ILE A 1 70 ? -1.348 5.835 8.650 1.00 98.56 70 ILE A N 1
ATOM 539 C CA . ILE A 1 70 ? -0.586 4.843 7.883 1.00 98.56 70 ILE A CA 1
ATOM 540 C C . ILE A 1 70 ? -1.222 4.615 6.504 1.00 98.56 70 ILE A C 1
ATOM 542 O O . ILE A 1 70 ? -0.505 4.630 5.507 1.00 98.56 70 ILE A O 1
ATOM 546 N N . VAL A 1 71 ? -2.554 4.493 6.418 1.00 98.44 71 VAL A N 1
ATOM 547 C CA . VAL A 1 71 ? -3.276 4.386 5.133 1.00 98.44 71 VAL A CA 1
ATOM 548 C C . VAL A 1 71 ? -2.949 5.569 4.221 1.00 98.44 71 VAL A C 1
ATOM 550 O O . VAL A 1 71 ? -2.602 5.374 3.056 1.00 98.44 71 VAL A O 1
ATOM 553 N N . ARG A 1 72 ? -3.011 6.802 4.745 1.00 98.31 72 ARG A N 1
ATOM 554 C CA . ARG A 1 72 ? -2.684 8.010 3.968 1.00 98.31 72 ARG A CA 1
ATOM 555 C C . ARG A 1 72 ? -1.239 8.006 3.474 1.00 98.31 72 ARG A C 1
ATOM 557 O O . ARG A 1 72 ? -0.995 8.384 2.330 1.00 98.31 72 ARG A O 1
ATOM 564 N N . LYS A 1 73 ? -0.295 7.592 4.322 1.00 98.56 73 LYS A N 1
ATOM 565 C CA . LYS A 1 73 ? 1.123 7.494 3.961 1.00 98.56 73 LYS A CA 1
ATOM 566 C C . LYS A 1 73 ? 1.328 6.484 2.826 1.00 98.56 73 LYS A C 1
ATOM 568 O O . LYS A 1 73 ? 1.850 6.866 1.784 1.00 98.56 73 LYS A O 1
ATOM 573 N N . ALA A 1 74 ? 0.840 5.255 2.997 1.00 98.62 74 ALA A N 1
ATOM 574 C CA . ALA A 1 74 ? 0.986 4.182 2.016 1.00 98.62 74 ALA A CA 1
ATOM 575 C C . ALA A 1 74 ? 0.356 4.547 0.662 1.00 98.62 74 ALA A C 1
ATOM 577 O O . ALA A 1 74 ? 0.959 4.341 -0.386 1.00 98.62 74 ALA A O 1
ATOM 578 N N . ALA A 1 75 ? -0.827 5.172 0.668 1.00 98.38 75 ALA A N 1
ATOM 579 C CA . ALA A 1 75 ? -1.478 5.636 -0.558 1.00 98.38 75 ALA A CA 1
ATOM 580 C C . ALA A 1 75 ? -0.662 6.716 -1.292 1.00 98.38 75 ALA A C 1
ATOM 582 O O . ALA A 1 75 ? -0.592 6.717 -2.523 1.00 98.38 75 ALA A O 1
ATOM 583 N N . ARG A 1 76 ? -0.023 7.633 -0.552 1.00 98.31 76 ARG A N 1
ATOM 584 C CA . ARG A 1 76 ? 0.856 8.653 -1.139 1.00 98.31 76 ARG A CA 1
ATOM 585 C C . ARG A 1 76 ? 2.114 8.029 -1.735 1.00 98.31 76 ARG A C 1
ATOM 587 O O . ARG A 1 76 ? 2.479 8.392 -2.849 1.00 98.31 76 ARG A O 1
ATOM 594 N N . GLU A 1 77 ? 2.759 7.118 -1.014 1.00 98.31 77 GLU A N 1
ATOM 595 C CA . GLU A 1 77 ? 3.961 6.423 -1.488 1.00 98.31 77 GLU A CA 1
ATOM 596 C C . GLU A 1 77 ? 3.657 5.591 -2.739 1.00 98.31 77 GLU A C 1
ATOM 598 O O . GLU A 1 77 ? 4.361 5.730 -3.737 1.00 98.31 77 GLU A O 1
ATOM 603 N N . LEU A 1 78 ? 2.540 4.854 -2.747 1.00 98.00 78 LEU A N 1
ATOM 604 C CA . LEU A 1 78 ? 2.061 4.117 -3.918 1.00 98.00 78 LEU A CA 1
ATOM 605 C C . LEU A 1 78 ? 1.843 5.031 -5.132 1.00 98.00 78 LEU A C 1
ATOM 607 O O . LEU A 1 78 ? 2.235 4.686 -6.242 1.00 98.00 78 LEU A O 1
ATOM 611 N N . SER A 1 79 ? 1.240 6.206 -4.932 1.00 96.56 79 SER A N 1
ATOM 612 C CA . SER A 1 79 ? 1.015 7.183 -6.006 1.00 96.56 79 SER A CA 1
ATOM 613 C C . SER A 1 79 ? 2.329 7.729 -6.582 1.00 96.56 79 SER A C 1
ATOM 615 O O . SER A 1 79 ? 2.480 7.831 -7.799 1.00 96.56 79 SER A O 1
ATOM 617 N N . VAL A 1 80 ? 3.309 8.024 -5.721 1.00 96.31 80 VAL A N 1
ATOM 618 C CA . VAL A 1 80 ? 4.645 8.481 -6.143 1.00 96.31 80 VAL A CA 1
ATOM 619 C C . VAL A 1 80 ? 5.371 7.395 -6.939 1.00 96.31 80 VAL A C 1
ATOM 621 O O . VAL A 1 80 ? 5.900 7.684 -8.009 1.00 96.31 80 VAL A O 1
ATOM 624 N N . GLN A 1 81 ? 5.351 6.152 -6.458 1.00 96.00 81 GLN A N 1
ATOM 625 C CA . GLN A 1 81 ? 5.978 5.007 -7.128 1.00 96.00 81 GLN A CA 1
ATOM 626 C C . GLN A 1 81 ? 5.300 4.693 -8.467 1.00 96.00 81 GLN A C 1
ATOM 628 O O . GLN A 1 81 ? 5.971 4.495 -9.471 1.00 96.00 81 GLN A O 1
ATOM 633 N N . ALA A 1 82 ? 3.967 4.737 -8.531 1.00 93.38 82 ALA A N 1
ATOM 634 C CA . ALA A 1 82 ? 3.243 4.594 -9.793 1.00 93.38 82 ALA A CA 1
ATOM 635 C C . ALA A 1 82 ? 3.609 5.702 -10.798 1.00 93.38 82 ALA A C 1
ATOM 637 O O . ALA A 1 82 ? 3.676 5.462 -12.003 1.00 93.38 82 ALA A O 1
ATOM 638 N N . GLY A 1 83 ? 3.854 6.920 -10.305 1.00 91.75 83 GLY A N 1
ATOM 639 C CA . GLY A 1 83 ? 4.340 8.034 -11.112 1.00 91.75 83 GLY A CA 1
ATOM 640 C C . GLY A 1 83 ? 5.762 7.826 -11.638 1.00 91.75 83 GLY A C 1
ATOM 641 O O . GLY A 1 83 ? 6.033 8.212 -12.775 1.00 91.75 83 GLY A O 1
ATOM 642 N N . SER A 1 84 ? 6.651 7.197 -10.858 1.00 89.12 84 SER A N 1
ATOM 643 C CA . SER A 1 84 ? 8.050 6.998 -11.255 1.00 89.12 84 SER A CA 1
ATOM 644 C C . SER A 1 84 ? 8.214 6.022 -12.420 1.00 89.12 84 SER A C 1
ATOM 646 O O . SER A 1 84 ? 9.113 6.212 -13.232 1.00 89.12 84 SER A O 1
ATOM 648 N N . LEU A 1 85 ? 7.295 5.059 -12.580 1.00 88.38 85 LEU A N 1
ATOM 649 C CA . LEU A 1 85 ? 7.301 4.093 -13.691 1.00 88.38 85 LEU A CA 1
ATOM 650 C C . LEU A 1 85 ? 7.309 4.749 -15.083 1.00 88.38 85 LEU A C 1
ATOM 652 O O . LEU A 1 85 ? 7.714 4.125 -16.055 1.00 88.38 85 LEU A O 1
ATOM 656 N N . ARG A 1 86 ? 6.830 5.994 -15.204 1.00 82.06 86 ARG A N 1
ATOM 657 C CA . ARG A 1 86 ? 6.752 6.718 -16.486 1.00 82.06 86 ARG A CA 1
ATOM 658 C C . ARG A 1 86 ? 8.086 7.292 -16.958 1.00 82.06 86 ARG A C 1
ATOM 660 O O . ARG A 1 86 ? 8.156 7.737 -18.099 1.00 82.06 86 ARG A O 1
ATOM 667 N N . PHE A 1 87 ? 9.081 7.361 -16.081 1.00 79.94 87 PHE A N 1
ATOM 668 C CA . PHE A 1 87 ? 10.379 7.968 -16.378 1.00 79.94 87 PHE A CA 1
ATOM 669 C C . PHE A 1 87 ? 11.456 6.935 -16.728 1.00 79.94 87 PHE A C 1
ATOM 671 O O . PHE A 1 87 ? 12.579 7.329 -17.028 1.00 79.94 87 PHE A O 1
ATOM 678 N N . GLU A 1 88 ? 11.110 5.646 -16.715 1.00 71.31 88 GLU A N 1
ATOM 679 C CA . GLU A 1 88 ? 11.979 4.580 -17.207 1.00 71.31 88 GLU A CA 1
ATOM 680 C C . GLU A 1 88 ? 11.835 4.464 -18.736 1.00 71.31 88 GLU A C 1
ATOM 682 O O . GLU A 1 88 ? 10.711 4.409 -19.247 1.00 71.31 88 GLU A O 1
ATOM 687 N N . HIS A 1 89 ? 12.964 4.478 -19.454 1.00 57.69 89 HIS A N 1
ATOM 688 C CA . HIS A 1 89 ? 13.058 4.445 -20.921 1.00 57.69 89 HIS A CA 1
ATOM 689 C C . HIS A 1 89 ? 13.650 3.134 -21.431 1.00 57.69 89 HIS A C 1
ATOM 691 O O . HIS A 1 89 ? 14.655 2.683 -20.841 1.00 57.69 89 HIS A O 1
#